Protein AF-A0A815W0A5-F1 (afdb_monomer_lite)

Foldseek 3Di:
DVCVVCVVVVHAAEDEDELQADACPPVVNVVPLVLFFDPDQPDPPDPDDPHTGGDQPDADPVVRDRVSLVVVLVVLCCCCQPVVHQEYEYEQVVSVVDQPSLLVSLVSSCVSVVVDHHFYEYEHPPDDPCCDVVNPTRGPYYDHPVVVVVVD

pLDDT: mean 94.41, std 5.46, range [68.5, 98.69]

Secondary structure (DSSP, 8-state):
-HHHHHHHTT---EEEE--SB--TT-HHHHHHHHHHB-SS-SSTT-S---SPBB-SS--BTTTTB-HHHHHHHHHHHHHHHHS--SEEEETTHHHH--HHHHHHHHHHHHHHTTTS--EEEE--SS--GGGBGGGT-SBSEE--HHHHHTT-

Structure (mmCIF, N/CA/C/O backbone):
data_AF-A0A815W0A5-F1
#
_entry.id   AF-A0A815W0A5-F1
#
loop_
_atom_site.group_PDB
_atom_site.id
_atom_site.type_symbol
_atom_site.label_atom_id
_atom_site.label_alt_id
_atom_site.label_comp_id
_atom_site.label_asym_id
_atom_site.label_entity_id
_atom_site.label_seq_id
_atom_site.pdbx_PDB_ins_code
_atom_site.Cartn_x
_atom_site.Cartn_y
_atom_site.Cartn_z
_atom_site.occupancy
_atom_site.B_iso_or_equiv
_atom_site.auth_seq_id
_atom_site.auth_comp_id
_atom_site.auth_asym_id
_atom_site.auth_atom_id
_atom_site.pdbx_PDB_model_num
ATOM 1 N N . LEU A 1 1 ? -24.120 -3.065 6.172 1.00 78.50 1 LEU A N 1
ATOM 2 C CA . LEU A 1 1 ? -23.461 -4.075 5.291 1.00 78.50 1 LEU A CA 1
ATOM 3 C C . LEU A 1 1 ? -22.224 -4.619 6.026 1.00 78.50 1 LEU A C 1
ATOM 5 O O . LEU A 1 1 ? -21.995 -4.167 7.135 1.00 78.50 1 LEU A O 1
ATOM 9 N N . LEU A 1 2 ? -21.489 -5.620 5.505 1.00 97.69 2 LEU A N 1
ATOM 10 C CA . LEU A 1 2 ? -20.500 -6.450 6.247 1.00 97.69 2 LEU A CA 1
ATOM 11 C C . LEU A 1 2 ? -19.650 -5.709 7.300 1.00 97.69 2 LEU A C 1
ATOM 13 O O . LEU A 1 2 ? -19.578 -6.170 8.436 1.00 97.69 2 LEU A O 1
ATOM 17 N N . VAL A 1 3 ? -19.025 -4.583 6.937 1.00 97.50 3 VAL A N 1
ATOM 18 C CA . VAL A 1 3 ? -18.166 -3.811 7.853 1.00 97.50 3 VAL A CA 1
ATOM 19 C C . VAL A 1 3 ? -18.953 -3.318 9.069 1.00 97.50 3 VAL A C 1
ATOM 21 O O . VAL A 1 3 ? -18.526 -3.554 10.196 1.00 97.50 3 VAL A O 1
ATOM 24 N N . ASP A 1 4 ? -20.141 -2.743 8.867 1.00 97.44 4 ASP A N 1
ATOM 25 C CA . ASP A 1 4 ? -21.011 -2.284 9.961 1.00 97.44 4 ASP A CA 1
ATOM 26 C C . ASP A 1 4 ? -21.391 -3.439 10.900 1.00 97.44 4 ASP A C 1
ATOM 28 O O . ASP A 1 4 ? -21.418 -3.293 12.123 1.00 97.44 4 ASP A O 1
ATOM 32 N N . GLU A 1 5 ? -21.662 -4.620 10.335 1.00 98.38 5 GLU A N 1
ATOM 33 C CA . GLU A 1 5 ? -21.990 -5.816 11.112 1.00 98.38 5 GLU A CA 1
ATOM 34 C C . GLU A 1 5 ? -20.780 -6.300 11.926 1.00 98.38 5 GLU A C 1
ATOM 36 O O . GLU A 1 5 ? -20.933 -6.641 13.105 1.00 98.38 5 GLU A O 1
ATOM 41 N N . CYS A 1 6 ? -19.574 -6.278 11.356 1.00 98.44 6 CYS A N 1
ATOM 42 C CA . CYS A 1 6 ? -18.336 -6.545 12.089 1.00 98.44 6 CYS A CA 1
ATOM 43 C C . CYS A 1 6 ? -18.139 -5.532 13.225 1.00 98.44 6 CYS A C 1
ATOM 45 O O . CYS A 1 6 ? -17.941 -5.925 14.379 1.00 98.44 6 CYS A O 1
ATOM 47 N N . HIS A 1 7 ? -18.286 -4.237 12.940 1.00 97.19 7 HIS A N 1
ATOM 48 C CA . HIS A 1 7 ? -18.124 -3.160 13.917 1.00 97.19 7 HIS A CA 1
ATOM 49 C C . HIS A 1 7 ? -19.140 -3.246 15.058 1.00 97.19 7 HIS A C 1
ATOM 51 O O . HIS A 1 7 ? -18.754 -3.119 16.221 1.00 97.19 7 HIS A O 1
ATOM 57 N N . SER A 1 8 ? -20.406 -3.574 14.771 1.00 97.94 8 SER A N 1
ATOM 58 C CA . SER A 1 8 ? -21.437 -3.804 15.801 1.00 97.94 8 SER A CA 1
ATOM 59 C C . SER A 1 8 ? -21.076 -4.944 16.766 1.00 97.94 8 SER A C 1
ATOM 61 O O . SER A 1 8 ? -21.480 -4.942 17.930 1.00 97.94 8 SER A O 1
ATOM 63 N N . ARG A 1 9 ? -20.256 -5.896 16.300 1.00 98.31 9 ARG A N 1
ATOM 64 C CA . ARG A 1 9 ? -19.726 -7.034 17.066 1.00 98.31 9 ARG A CA 1
ATOM 65 C C . ARG A 1 9 ? -18.308 -6.799 17.588 1.00 98.31 9 ARG A C 1
ATOM 67 O O . ARG A 1 9 ? -17.713 -7.720 18.139 1.00 98.31 9 ARG A O 1
ATOM 74 N N . LYS A 1 10 ? -17.783 -5.573 17.474 1.00 97.31 10 LYS A N 1
ATOM 75 C CA . LYS A 1 10 ? -16.431 -5.177 17.907 1.00 97.31 10 LYS A CA 1
ATOM 76 C C . LYS A 1 10 ? -15.306 -5.919 17.168 1.00 97.31 10 LYS A C 1
ATOM 78 O O . LYS A 1 10 ? -14.235 -6.134 17.730 1.00 97.31 10 LYS A O 1
ATOM 83 N N . ILE A 1 11 ? -15.544 -6.298 15.915 1.00 98.00 11 ILE A N 1
ATOM 84 C CA . ILE A 1 11 ? -14.566 -6.933 15.026 1.00 98.00 11 ILE A CA 1
ATOM 85 C C . ILE A 1 11 ? -14.042 -5.873 14.059 1.00 98.00 11 ILE A C 1
ATOM 87 O O . ILE A 1 11 ? -14.828 -5.221 13.377 1.00 98.00 11 ILE A O 1
ATOM 91 N N . ARG A 1 12 ? -12.718 -5.709 14.011 1.00 97.25 12 ARG A N 1
ATOM 92 C CA . ARG A 1 12 ? -12.035 -4.814 13.068 1.00 97.25 12 ARG A CA 1
ATOM 93 C C . ARG A 1 12 ? -11.868 -5.502 11.716 1.00 97.25 12 ARG A C 1
ATOM 95 O O . ARG A 1 12 ? -11.649 -6.712 11.667 1.00 97.25 12 ARG A O 1
ATOM 102 N N . VAL A 1 13 ? -11.947 -4.735 10.637 1.00 98.00 13 VAL A N 1
ATOM 103 C CA . VAL A 1 13 ? -11.853 -5.224 9.261 1.00 98.00 13 VAL A CA 1
ATOM 104 C C . VAL A 1 13 ? -10.652 -4.591 8.576 1.00 98.00 13 VAL A C 1
ATOM 106 O O . VAL A 1 13 ? -10.496 -3.372 8.549 1.00 98.00 13 VAL A O 1
ATOM 109 N N . PHE A 1 14 ? -9.812 -5.449 8.011 1.00 98.19 14 PHE A N 1
ATOM 110 C CA . PHE A 1 14 ? -8.622 -5.075 7.260 1.00 98.19 14 PHE A CA 1
ATOM 111 C C . PHE A 1 14 ? -8.824 -5.471 5.806 1.00 98.19 14 PHE A C 1
ATOM 113 O O . PHE A 1 14 ? -9.509 -6.458 5.528 1.00 98.19 14 PHE A O 1
ATOM 120 N N . ILE A 1 15 ? -8.205 -4.723 4.899 1.00 98.31 15 ILE A N 1
ATOM 121 C CA . ILE A 1 15 ? -8.156 -5.075 3.483 1.00 98.31 15 ILE A CA 1
ATOM 122 C C . ILE A 1 15 ? -6.745 -5.458 3.067 1.00 98.31 15 ILE A C 1
ATOM 124 O O . ILE A 1 15 ? -5.767 -4.858 3.513 1.00 98.31 15 ILE A O 1
ATOM 128 N N . ASP A 1 16 ? -6.676 -6.462 2.206 1.00 98.56 16 ASP A N 1
ATOM 129 C CA . ASP A 1 16 ? -5.471 -6.843 1.495 1.00 98.56 16 ASP A CA 1
ATOM 130 C C . ASP A 1 16 ? -5.348 -6.011 0.212 1.00 98.56 16 ASP A C 1
ATOM 132 O O . ASP A 1 16 ? -6.241 -6.030 -0.639 1.00 98.56 16 ASP A O 1
ATOM 136 N N . CYS A 1 17 ? -4.274 -5.235 0.100 1.00 98.31 17 CYS A N 1
ATOM 137 C CA . CYS A 1 17 ? -4.023 -4.349 -1.024 1.00 98.31 17 CYS A CA 1
ATOM 138 C C . CYS A 1 17 ? -2.813 -4.822 -1.828 1.00 98.31 17 CYS A C 1
ATOM 140 O O . CYS A 1 17 ? -1.664 -4.691 -1.395 1.00 98.31 17 CYS A O 1
ATOM 142 N N . VAL A 1 18 ? -3.095 -5.290 -3.043 1.00 97.88 18 VAL A N 1
ATOM 143 C CA . VAL A 1 18 ? -2.097 -5.655 -4.049 1.00 97.88 18 VAL A CA 1
ATOM 144 C C . VAL A 1 18 ? -1.728 -4.420 -4.856 1.00 97.88 18 VAL A C 1
ATOM 146 O O . VAL A 1 18 ? -2.459 -4.001 -5.751 1.00 97.88 18 VAL A O 1
ATOM 149 N N . PHE A 1 19 ? -0.604 -3.806 -4.495 1.00 97.62 19 PHE A N 1
ATOM 150 C CA . PHE A 1 19 ? -0.061 -2.649 -5.209 1.00 97.62 19 PHE A CA 1
ATOM 151 C C . PHE A 1 19 ? 1.233 -2.966 -5.960 1.00 97.62 19 PHE A C 1
ATOM 153 O O . PHE A 1 19 ? 1.625 -2.198 -6.826 1.00 97.62 19 PHE A O 1
ATOM 160 N N . ASN A 1 20 ? 1.870 -4.108 -5.710 1.00 95.19 20 ASN A N 1
ATOM 161 C CA . ASN A 1 20 ? 3.117 -4.463 -6.382 1.00 95.19 20 ASN A CA 1
ATOM 162 C C . ASN A 1 20 ? 2.932 -4.860 -7.863 1.00 95.19 20 ASN A C 1
ATOM 164 O O . ASN A 1 20 ? 3.795 -4.556 -8.681 1.00 95.19 20 ASN A O 1
ATOM 168 N N . HIS A 1 21 ? 1.799 -5.466 -8.230 1.00 95.38 21 HIS A N 1
ATOM 169 C CA . HIS A 1 21 ? 1.498 -5.857 -9.609 1.00 95.38 21 HIS A CA 1
ATOM 170 C C . HIS A 1 21 ? -0.002 -5.783 -9.914 1.00 95.38 21 HIS A C 1
ATOM 172 O O . HIS A 1 21 ? -0.835 -5.590 -9.025 1.00 95.38 21 HIS A O 1
ATOM 178 N N . THR A 1 22 ? -0.347 -5.979 -11.183 1.00 96.06 22 THR A N 1
ATOM 179 C CA . THR A 1 22 ? -1.704 -6.320 -11.623 1.00 96.06 22 THR A CA 1
ATOM 180 C C . THR A 1 22 ? -1.668 -7.516 -12.568 1.00 96.06 22 THR A C 1
ATOM 182 O O . THR A 1 22 ? -0.601 -7.915 -13.023 1.00 96.06 22 THR A O 1
ATOM 185 N N . ASP A 1 23 ? -2.835 -8.043 -12.932 1.00 94.69 23 ASP A N 1
ATOM 186 C CA . ASP A 1 23 ? -2.946 -8.982 -14.052 1.00 94.69 23 ASP A CA 1
ATOM 187 C C . ASP A 1 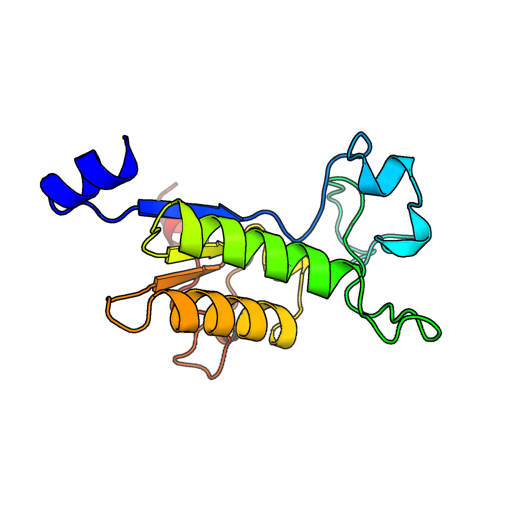23 ? -2.628 -8.288 -15.398 1.00 94.69 23 ASP A C 1
ATOM 189 O O . ASP A 1 23 ? -2.806 -7.071 -15.528 1.00 94.69 23 ASP A O 1
ATOM 193 N N . GLU A 1 24 ? -2.176 -9.041 -16.408 1.00 93.62 24 GLU A N 1
ATOM 194 C CA . GLU A 1 24 ? -1.965 -8.525 -17.773 1.00 93.62 24 GLU A CA 1
ATOM 195 C C . GLU A 1 24 ? -3.283 -8.042 -18.409 1.00 93.62 24 GLU A C 1
ATOM 197 O O . GLU A 1 24 ? -3.277 -7.110 -19.212 1.00 93.62 24 GLU A O 1
ATOM 202 N N . GLU A 1 25 ? -4.429 -8.605 -18.017 1.00 96.00 25 GLU A N 1
ATOM 203 C CA . GLU A 1 25 ? -5.764 -8.175 -18.449 1.00 96.00 25 GLU A CA 1
ATOM 204 C C . GLU A 1 25 ? -6.244 -6.888 -17.752 1.00 96.00 25 GLU A C 1
ATOM 206 O O . GLU A 1 25 ? -7.324 -6.377 -18.065 1.00 96.00 25 GLU A O 1
ATOM 211 N N . CYS A 1 26 ? -5.459 -6.320 -16.825 1.00 96.31 26 CYS A N 1
ATOM 212 C CA . CYS A 1 26 ? -5.805 -5.061 -16.174 1.00 96.31 26 CYS A CA 1
ATOM 213 C C . CYS A 1 26 ? -6.045 -3.956 -17.221 1.00 96.31 26 CYS A C 1
ATOM 215 O O . CYS A 1 26 ? -5.174 -3.710 -18.063 1.00 96.31 26 CYS A O 1
ATOM 217 N N . PRO A 1 27 ? -7.168 -3.212 -17.153 1.00 97.19 27 PRO A N 1
ATOM 218 C CA . PRO A 1 27 ? -7.450 -2.143 -18.107 1.00 97.19 27 PRO 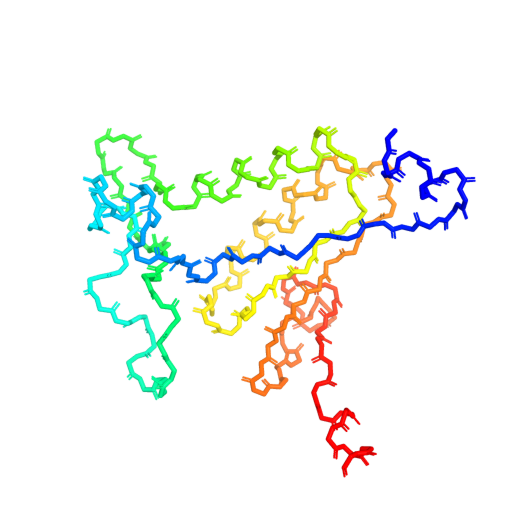A CA 1
ATOM 219 C C . PRO A 1 27 ? -6.330 -1.103 -18.231 1.00 97.19 27 PRO A C 1
ATOM 221 O O . PRO A 1 27 ? -6.101 -0.595 -19.323 1.00 97.19 27 PRO A O 1
ATOM 224 N N . LEU A 1 28 ? -5.593 -0.812 -17.151 1.00 96.62 28 LEU A N 1
ATOM 225 C CA . LEU A 1 28 ? -4.449 0.104 -17.201 1.00 96.62 28 LEU A CA 1
ATOM 226 C C . LEU A 1 28 ? -3.355 -0.408 -18.153 1.00 96.62 28 LEU A C 1
ATOM 228 O O . LEU A 1 28 ? -2.831 0.363 -18.958 1.00 96.62 28 LEU A O 1
ATOM 232 N N . ALA A 1 29 ? -3.053 -1.710 -18.102 1.00 95.06 29 ALA A N 1
ATOM 233 C CA . ALA A 1 29 ? -2.056 -2.347 -18.961 1.00 95.06 29 ALA A CA 1
ATOM 234 C C . ALA A 1 29 ? -2.518 -2.394 -20.425 1.00 95.06 29 ALA A C 1
ATOM 236 O O . ALA A 1 29 ? -1.718 -2.168 -21.332 1.00 95.06 29 ALA A O 1
ATOM 237 N N . GLN A 1 30 ? -3.817 -2.618 -20.648 1.00 96.62 30 GLN A N 1
ATOM 238 C CA . GLN A 1 30 ? -4.425 -2.664 -21.981 1.00 96.62 30 GLN A CA 1
ATOM 239 C C . GLN A 1 30 ? -4.530 -1.282 -22.648 1.00 96.62 30 GLN A C 1
ATOM 241 O O . GLN A 1 30 ? -4.483 -1.189 -23.873 1.00 96.62 30 GLN A O 1
ATOM 246 N N . ILE A 1 31 ? -4.676 -0.210 -21.861 1.00 96.19 31 ILE A N 1
ATOM 247 C CA . ILE A 1 31 ? -4.772 1.167 -22.367 1.00 96.19 31 ILE A CA 1
ATOM 248 C C . ILE A 1 31 ? -3.387 1.718 -22.720 1.00 96.19 31 ILE A C 1
ATOM 250 O O . ILE A 1 31 ? -3.179 2.155 -23.850 1.00 96.19 31 ILE A O 1
ATOM 254 N N . ASP A 1 32 ? -2.451 1.721 -21.765 1.00 95.50 32 ASP A N 1
ATOM 255 C CA . ASP A 1 32 ? -1.081 2.197 -21.990 1.00 95.50 32 ASP A CA 1
ATOM 256 C C . ASP A 1 32 ? -0.107 1.610 -20.962 1.00 95.50 32 ASP A C 1
ATOM 258 O O . ASP A 1 32 ? 0.218 2.217 -19.939 1.00 95.50 32 ASP A O 1
ATOM 262 N N . ARG A 1 33 ? 0.409 0.414 -21.251 1.00 95.31 33 ARG A N 1
ATOM 263 C CA . ARG A 1 33 ? 1.335 -0.297 -20.360 1.00 95.31 33 ARG A CA 1
ATOM 264 C C . ARG A 1 33 ? 2.538 0.547 -19.926 1.00 95.31 33 ARG A C 1
ATOM 266 O O . ARG A 1 33 ? 2.940 0.471 -18.773 1.00 95.31 33 ARG A O 1
ATOM 273 N N . ASN A 1 34 ? 3.111 1.356 -20.817 1.00 94.50 34 ASN A N 1
ATOM 274 C CA . ASN A 1 34 ? 4.332 2.112 -20.516 1.00 94.50 34 ASN A CA 1
ATOM 275 C C . ASN A 1 34 ? 4.077 3.347 -19.645 1.00 94.50 34 ASN A C 1
ATOM 277 O O . ASN A 1 34 ? 5.023 3.874 -19.063 1.00 94.50 34 ASN A O 1
ATOM 281 N N . TYR A 1 35 ? 2.832 3.818 -19.586 1.00 96.50 35 TYR A N 1
ATOM 282 C CA . TYR A 1 35 ? 2.436 4.938 -18.740 1.00 96.50 35 TYR A CA 1
ATOM 283 C C . TYR A 1 35 ? 2.254 4.530 -17.273 1.00 96.50 35 TYR A C 1
ATOM 285 O O . TYR A 1 35 ? 2.500 5.328 -16.370 1.00 96.50 35 TYR A O 1
ATOM 293 N N . TRP A 1 36 ? 1.838 3.283 -17.032 1.00 96.81 36 TRP A N 1
ATOM 294 C CA . TRP A 1 36 ? 1.485 2.787 -15.697 1.00 96.81 36 TRP A CA 1
ATOM 295 C C . TRP A 1 36 ? 2.513 1.822 -15.096 1.00 96.81 36 TRP A C 1
ATOM 297 O O . TRP A 1 36 ? 2.629 1.760 -13.874 1.00 96.81 36 TRP A O 1
ATOM 307 N N . TYR A 1 37 ? 3.253 1.079 -15.924 1.00 96.56 37 TYR A N 1
ATOM 308 C CA . TYR A 1 37 ? 4.079 -0.053 -15.493 1.00 96.56 37 TYR A CA 1
ATOM 309 C C . TYR A 1 37 ? 5.535 0.070 -15.936 1.00 96.56 37 TYR A C 1
ATOM 311 O O . TYR A 1 37 ? 5.876 0.789 -16.883 1.00 96.56 37 TYR A O 1
ATOM 319 N N . TYR A 1 38 ? 6.418 -0.657 -15.252 1.00 94.56 38 TYR A N 1
ATOM 320 C CA . TYR A 1 38 ? 7.805 -0.785 -15.677 1.00 94.56 38 TYR A CA 1
ATOM 321 C C . TYR A 1 38 ? 7.878 -1.535 -17.020 1.00 94.56 38 TYR A C 1
ATOM 323 O O . TYR A 1 38 ? 7.099 -2.444 -17.312 1.00 94.56 38 TYR A O 1
ATOM 331 N N . LYS A 1 39 ? 8.837 -1.156 -17.877 1.00 90.19 39 LYS A N 1
ATOM 332 C CA . LYS A 1 39 ? 9.030 -1.810 -19.189 1.00 90.19 39 LYS A CA 1
ATOM 333 C C . LYS A 1 39 ? 9.503 -3.262 -19.064 1.00 90.19 39 LYS A C 1
ATOM 335 O O . LYS A 1 39 ? 9.229 -4.070 -19.948 1.00 90.19 39 LYS A O 1
ATOM 340 N N . GLY A 1 40 ? 10.213 -3.573 -17.984 1.00 85.62 40 GLY A N 1
ATOM 341 C CA . GLY A 1 40 ? 10.616 -4.916 -17.574 1.00 85.62 40 GLY A CA 1
ATOM 342 C C . GLY A 1 40 ? 10.358 -5.099 -16.081 1.00 85.62 40 GLY A C 1
ATOM 343 O O . GLY A 1 40 ? 9.728 -4.241 -15.472 1.00 85.62 40 GLY A O 1
ATOM 344 N N . LYS A 1 41 ? 10.861 -6.189 -15.498 1.00 82.00 41 LYS A N 1
ATOM 345 C CA . LYS A 1 41 ? 10.758 -6.405 -14.050 1.00 82.00 41 LYS A CA 1
ATOM 346 C C . LYS A 1 41 ? 11.518 -5.321 -13.281 1.00 82.00 41 LYS A C 1
ATOM 348 O O . LYS A 1 41 ? 12.671 -5.038 -13.611 1.00 82.00 41 LYS A O 1
ATOM 353 N N . HIS A 1 42 ? 10.885 -4.778 -12.251 1.00 82.06 42 HIS A N 1
ATOM 354 C CA . HIS A 1 42 ? 11.485 -3.942 -11.217 1.00 82.06 42 HIS A CA 1
ATOM 355 C C . HIS A 1 42 ? 12.569 -4.718 -10.462 1.00 82.06 42 HIS A C 1
ATOM 357 O O . HIS A 1 42 ? 13.652 -4.186 -10.224 1.00 82.06 42 HIS A O 1
ATOM 363 N N . HIS A 1 43 ? 12.328 -6.010 -10.203 1.00 82.94 43 HIS A N 1
ATOM 364 C CA . HIS A 1 43 ? 13.300 -6.945 -9.632 1.00 82.94 43 HIS A CA 1
ATOM 365 C C . HIS A 1 43 ? 13.659 -8.051 -10.647 1.00 82.94 43 HIS A C 1
ATOM 367 O O . HIS A 1 43 ? 13.032 -9.111 -10.664 1.00 82.94 43 HIS A O 1
ATOM 373 N N . PRO A 1 44 ? 14.672 -7.845 -11.518 1.00 80.94 44 PRO A N 1
ATOM 374 C CA . PRO A 1 44 ? 15.028 -8.798 -12.577 1.00 80.94 44 PRO A CA 1
ATOM 375 C C . PRO A 1 44 ? 15.434 -10.183 -12.066 1.00 80.94 44 PRO A C 1
ATOM 377 O O . PRO A 1 44 ? 15.206 -11.176 -12.755 1.00 80.94 44 PRO A O 1
ATOM 380 N N . ASP A 1 45 ? 16.018 -10.235 -10.867 1.00 81.56 45 ASP A N 1
ATOM 381 C CA . ASP A 1 45 ? 16.504 -11.462 -10.231 1.00 81.56 45 ASP A CA 1
ATOM 382 C C . ASP A 1 45 ? 15.393 -12.254 -9.523 1.00 81.56 45 ASP A C 1
ATOM 384 O O . ASP A 1 45 ? 15.640 -13.364 -9.048 1.00 81.56 45 ASP A O 1
ATOM 388 N N . ASP A 1 46 ? 14.170 -11.716 -9.444 1.00 80.44 46 ASP A N 1
ATOM 389 C CA . ASP A 1 46 ? 13.045 -12.455 -8.887 1.00 80.44 46 ASP A CA 1
ATOM 390 C C . ASP A 1 46 ? 12.621 -13.584 -9.849 1.00 80.44 46 ASP A C 1
ATOM 392 O O . ASP A 1 46 ? 12.222 -13.311 -10.995 1.00 80.44 46 ASP A O 1
ATOM 396 N N . PRO A 1 47 ? 12.680 -14.865 -9.424 1.00 79.44 47 PRO A N 1
ATOM 397 C CA . PRO A 1 47 ? 12.214 -15.977 -10.245 1.00 79.44 47 PRO A CA 1
ATOM 398 C C . PRO A 1 47 ? 10.704 -15.933 -10.513 1.00 79.44 47 PRO A C 1
ATOM 400 O O . PRO A 1 47 ? 10.251 -16.530 -11.492 1.00 79.44 47 PRO A O 1
ATOM 403 N N . TYR A 1 48 ? 9.920 -15.238 -9.688 1.00 80.12 48 TYR A N 1
ATOM 404 C CA . TYR A 1 48 ? 8.473 -15.155 -9.842 1.00 80.12 48 TYR A CA 1
ATOM 405 C C . TYR A 1 48 ? 8.072 -14.022 -10.797 1.00 80.12 48 TYR A C 1
ATOM 407 O O . TYR A 1 48 ? 8.755 -13.008 -10.929 1.00 80.12 48 TYR A O 1
ATOM 415 N N . ASN A 1 49 ? 6.986 -14.222 -11.544 1.00 81.25 49 ASN A N 1
ATOM 416 C CA . ASN A 1 49 ? 6.380 -13.202 -12.397 1.00 81.25 49 ASN A CA 1
ATOM 417 C C . ASN A 1 49 ? 4.871 -13.234 -12.166 1.00 81.25 49 ASN A C 1
ATOM 419 O O . ASN A 1 49 ? 4.215 -14.196 -12.564 1.00 81.25 49 ASN A O 1
ATOM 423 N N . TRP A 1 50 ? 4.359 -12.197 -11.512 1.00 89.00 50 TRP A N 1
ATOM 424 C CA . TRP A 1 50 ? 2.950 -12.083 -11.137 1.00 89.00 50 TRP A CA 1
ATOM 425 C C . TRP A 1 50 ? 2.145 -11.197 -12.097 1.00 89.00 50 TRP A C 1
ATOM 427 O O . TRP A 1 50 ? 0.935 -11.082 -11.948 1.00 89.00 50 TRP A O 1
ATOM 437 N N . GLY A 1 51 ? 2.800 -10.613 -13.106 1.00 92.38 51 GLY A N 1
ATOM 438 C CA . GLY A 1 51 ? 2.197 -9.700 -14.074 1.00 92.38 51 GLY A CA 1
ATOM 439 C C . GLY A 1 51 ? 2.904 -8.341 -14.108 1.00 92.38 51 GLY A C 1
ATOM 440 O O . GLY A 1 51 ? 4.005 -8.203 -13.570 1.00 92.38 51 GLY A O 1
ATOM 441 N N . PRO A 1 52 ? 2.317 -7.331 -14.774 1.00 94.56 52 PRO A N 1
ATOM 442 C CA . PRO A 1 52 ? 2.890 -5.995 -14.861 1.00 94.56 52 PRO A CA 1
ATOM 443 C C . PRO A 1 52 ? 3.054 -5.329 -13.490 1.00 94.56 52 PRO A C 1
ATOM 445 O O . PRO A 1 52 ? 2.105 -5.243 -12.711 1.00 94.56 52 PRO A O 1
ATOM 448 N N . GLU A 1 53 ? 4.244 -4.789 -13.233 1.00 95.44 53 GLU A N 1
ATOM 449 C CA . GLU A 1 53 ? 4.603 -4.112 -11.980 1.00 95.44 53 GLU A CA 1
ATOM 450 C C . GLU A 1 53 ? 4.449 -2.592 -12.121 1.00 95.44 53 GLU A C 1
ATOM 452 O O . GLU A 1 53 ? 4.944 -1.997 -13.087 1.00 95.44 53 GLU A O 1
ATOM 457 N N . LEU A 1 54 ? 3.708 -1.966 -11.200 1.00 95.94 54 LEU A N 1
ATOM 458 C CA . LEU A 1 54 ? 3.390 -0.535 -11.265 1.00 95.94 54 LEU A CA 1
ATOM 459 C C . LEU A 1 54 ? 4.661 0.313 -11.152 1.00 95.94 54 LEU A C 1
ATOM 461 O O . LEU A 1 54 ? 5.466 0.113 -10.250 1.00 95.94 54 LEU A O 1
ATOM 465 N N . ASN A 1 55 ? 4.810 1.302 -12.034 1.00 96.12 55 ASN A N 1
ATOM 466 C CA . ASN A 1 55 ? 5.983 2.171 -12.061 1.00 96.12 55 ASN A CA 1
ATOM 467 C C . ASN A 1 55 ? 5.785 3.406 -11.184 1.00 96.12 55 ASN A C 1
ATOM 469 O O . ASN A 1 55 ? 5.114 4.361 -11.584 1.00 96.12 55 ASN A O 1
ATOM 473 N N . TYR A 1 56 ? 6.396 3.397 -10.001 1.00 96.38 56 TYR A N 1
ATOM 474 C CA . TYR A 1 56 ? 6.312 4.516 -9.061 1.00 96.38 56 TYR A CA 1
ATOM 475 C C . TYR A 1 56 ? 7.319 5.634 -9.325 1.00 96.38 56 TYR A C 1
ATOM 477 O O . TYR A 1 56 ? 7.152 6.719 -8.777 1.00 96.38 56 TYR A O 1
ATOM 485 N N . ASP A 1 57 ? 8.304 5.403 -10.193 1.00 94.69 57 ASP A N 1
ATOM 486 C CA . ASP A 1 57 ? 9.337 6.386 -10.541 1.00 94.69 57 ASP A CA 1
ATOM 487 C C . ASP A 1 57 ? 8.945 7.246 -11.750 1.00 94.69 57 ASP A C 1
ATOM 489 O O . ASP A 1 57 ? 9.577 8.264 -12.046 1.00 94.69 57 ASP A O 1
ATOM 493 N N . PHE A 1 58 ? 7.920 6.831 -12.501 1.00 96.19 58 PHE A N 1
ATOM 494 C CA . PHE A 1 58 ? 7.474 7.570 -13.670 1.00 96.19 58 PHE A CA 1
ATOM 495 C C . PHE A 1 58 ? 6.686 8.819 -13.274 1.00 96.19 58 PHE A C 1
ATOM 497 O O . PHE A 1 58 ? 5.682 8.761 -12.564 1.00 96.19 58 PHE A O 1
ATOM 504 N N . GLN A 1 59 ? 7.106 9.951 -13.835 1.00 97.50 59 GLN A N 1
ATOM 505 C CA . GLN A 1 59 ? 6.416 11.224 -13.720 1.00 97.50 59 GLN A CA 1
ATOM 506 C C . GLN A 1 59 ? 6.019 11.735 -15.105 1.00 97.50 59 GLN A C 1
ATOM 508 O O . GLN A 1 59 ? 6.869 12.008 -15.959 1.00 97.50 59 GLN A O 1
ATOM 513 N N . ASP A 1 60 ? 4.723 11.955 -15.299 1.00 97.44 60 ASP A N 1
ATOM 514 C CA . ASP A 1 60 ? 4.207 12.698 -16.437 1.00 97.44 60 ASP A CA 1
ATOM 515 C C . ASP A 1 60 ? 4.524 14.186 -16.245 1.00 97.44 60 ASP A C 1
ATOM 517 O O . ASP A 1 60 ? 3.940 14.871 -15.402 1.00 97.44 60 ASP A O 1
ATOM 521 N N . GLN A 1 61 ? 5.472 14.696 -17.030 1.00 97.12 61 GLN A N 1
ATOM 522 C CA . GLN A 1 61 ? 5.933 16.084 -16.944 1.00 97.12 61 GLN A CA 1
ATOM 523 C C . GLN A 1 61 ? 4.888 17.100 -17.427 1.00 97.12 61 GLN A C 1
ATOM 525 O O . GLN A 1 61 ? 4.900 18.249 -16.982 1.00 97.12 61 GLN A O 1
ATOM 530 N N . GLN A 1 62 ? 3.984 16.706 -18.331 1.00 97.06 62 GLN A N 1
ATOM 531 C CA . GLN A 1 62 ? 2.951 17.603 -18.851 1.00 97.06 62 GLN A CA 1
ATOM 532 C C . GLN A 1 62 ? 1.833 17.781 -17.825 1.00 97.06 62 GLN A C 1
ATOM 534 O O . GLN A 1 62 ? 1.424 18.907 -17.541 1.00 97.06 62 GLN A O 1
ATOM 539 N N . LEU A 1 63 ? 1.381 16.673 -17.236 1.00 97.06 63 LEU A N 1
ATOM 540 C CA . LEU A 1 63 ? 0.331 16.661 -16.218 1.00 97.06 63 LEU A CA 1
ATOM 541 C C . LEU A 1 63 ? 0.860 16.915 -14.799 1.00 97.06 63 LEU A C 1
ATOM 543 O O . LEU A 1 63 ? 0.068 17.173 -13.893 1.00 97.06 63 LEU A O 1
ATOM 547 N N . LYS A 1 64 ? 2.186 16.880 -14.605 1.00 97.06 64 LYS A N 1
ATOM 548 C CA . LYS A 1 64 ? 2.878 17.020 -13.312 1.00 97.06 64 LYS A CA 1
ATOM 549 C C . LYS A 1 64 ? 2.374 16.015 -12.275 1.00 97.06 64 LYS A C 1
ATOM 551 O O . LYS A 1 64 ? 2.113 16.372 -11.126 1.00 97.06 64 LYS A O 1
ATOM 556 N N . VAL A 1 65 ? 2.227 14.760 -12.690 1.00 97.12 65 VAL A N 1
ATOM 557 C CA . VAL A 1 65 ? 1.677 13.682 -11.861 1.00 97.12 65 VAL A CA 1
ATOM 558 C C . VAL A 1 65 ? 2.513 12.415 -11.980 1.00 97.12 65 VAL A C 1
ATOM 560 O O . VAL A 1 65 ? 3.042 12.108 -13.042 1.00 97.12 65 VAL A O 1
ATOM 563 N N . GLU A 1 66 ? 2.602 11.672 -10.885 1.00 97.81 66 GLU A N 1
ATOM 564 C CA . GLU A 1 66 ? 3.052 10.279 -10.861 1.00 97.81 66 GLU A CA 1
ATOM 565 C C . GLU A 1 66 ? 1.799 9.400 -11.011 1.00 97.81 66 GLU A C 1
ATOM 567 O O . GLU A 1 66 ? 1.030 9.271 -10.048 1.00 97.81 66 GLU A O 1
ATOM 572 N N . PRO A 1 67 ? 1.494 8.867 -12.207 1.00 97.50 67 PRO A N 1
ATOM 573 C CA . PRO A 1 67 ? 0.185 8.278 -12.478 1.00 97.50 67 PRO A CA 1
ATOM 574 C C . PRO A 1 67 ? -0.100 7.054 -11.603 1.00 97.50 67 PRO A C 1
ATOM 576 O O . PRO A 1 67 ? -1.160 6.998 -10.976 1.00 97.50 67 PRO A O 1
ATOM 579 N N . ALA A 1 68 ? 0.856 6.129 -11.473 1.00 97.44 68 ALA A N 1
ATOM 580 C CA . ALA A 1 68 ? 0.705 4.948 -10.624 1.00 97.44 68 ALA A CA 1
ATOM 581 C C . ALA A 1 68 ? 0.480 5.333 -9.153 1.00 97.44 68 ALA A C 1
ATOM 583 O O . ALA A 1 68 ? -0.451 4.838 -8.518 1.00 97.44 68 ALA A O 1
ATOM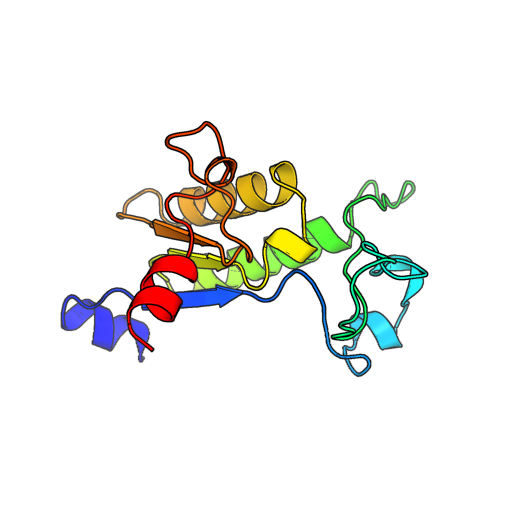 584 N N . VAL A 1 69 ? 1.272 6.278 -8.634 1.00 98.19 69 VAL A N 1
ATOM 585 C CA . VAL A 1 69 ? 1.175 6.752 -7.245 1.00 98.19 69 VAL A CA 1
ATOM 586 C C . VAL A 1 69 ? -0.163 7.444 -6.983 1.00 98.19 69 VAL A C 1
ATOM 588 O O . VAL A 1 69 ? -0.781 7.232 -5.935 1.00 98.19 69 VAL A O 1
ATOM 591 N N . LYS A 1 70 ? -0.643 8.258 -7.931 1.00 98.31 70 LYS A N 1
ATOM 592 C CA . LYS A 1 70 ? -1.968 8.876 -7.847 1.00 98.31 70 LYS A CA 1
ATOM 593 C C . LYS A 1 70 ? -3.066 7.815 -7.815 1.00 98.31 70 LYS A C 1
ATOM 595 O O . LYS A 1 70 ? -3.934 7.892 -6.950 1.00 98.31 70 LYS A O 1
ATOM 600 N N . PHE A 1 71 ? -3.013 6.838 -8.716 1.00 98.06 71 PHE A N 1
ATOM 601 C CA . PHE A 1 71 ? -4.028 5.793 -8.820 1.00 98.06 71 PHE A CA 1
ATOM 602 C C . PHE A 1 71 ? -4.160 4.988 -7.524 1.00 98.06 71 PHE A C 1
ATOM 604 O O . PHE A 1 71 ? -5.247 4.933 -6.955 1.00 98.06 71 PHE A O 1
ATOM 611 N N . ILE A 1 72 ? -3.059 4.450 -6.991 1.00 98.44 72 ILE A N 1
ATOM 612 C CA . ILE A 1 72 ? -3.100 3.682 -5.735 1.00 98.44 72 ILE A CA 1
ATOM 613 C C . ILE A 1 72 ? -3.529 4.551 -4.542 1.00 98.44 72 ILE A C 1
ATOM 615 O O . ILE A 1 72 ? -4.217 4.073 -3.644 1.00 98.44 72 ILE A O 1
ATOM 619 N N . SER A 1 73 ? -3.185 5.847 -4.542 1.00 98.69 73 SER A N 1
ATOM 620 C CA . SER A 1 73 ? -3.628 6.780 -3.499 1.00 98.69 73 SER A CA 1
ATOM 621 C C . SER A 1 73 ? -5.143 6.982 -3.546 1.00 98.69 73 SER A C 1
ATOM 623 O O . SER A 1 73 ? -5.788 7.043 -2.502 1.00 98.69 73 SER A O 1
ATOM 625 N N . ASP A 1 74 ? -5.722 7.069 -4.743 1.00 98.69 74 ASP A N 1
ATOM 626 C CA . ASP A 1 74 ? -7.169 7.193 -4.919 1.00 98.69 74 ASP A CA 1
ATOM 627 C C . ASP A 1 74 ? -7.896 5.876 -4.577 1.00 98.69 74 ASP A C 1
ATOM 629 O O . ASP A 1 74 ? -8.958 5.918 -3.960 1.00 98.69 74 ASP A O 1
ATOM 633 N N . VAL A 1 75 ? -7.294 4.712 -4.859 1.00 98.50 75 VAL A N 1
ATOM 634 C CA . VAL A 1 75 ? -7.799 3.402 -4.397 1.00 98.50 75 VAL A CA 1
ATOM 635 C C . VAL A 1 75 ? -7.825 3.327 -2.868 1.00 98.50 75 VAL A C 1
ATOM 637 O O . VAL A 1 75 ? -8.829 2.911 -2.291 1.00 98.50 75 VAL A O 1
ATOM 640 N N . VAL A 1 76 ? -6.752 3.762 -2.196 1.00 98.62 76 VAL A N 1
ATOM 641 C CA . VAL A 1 76 ? -6.710 3.833 -0.726 1.00 98.62 76 VAL A CA 1
ATOM 642 C C . VAL A 1 76 ? -7.810 4.756 -0.204 1.00 98.62 76 VAL A C 1
ATOM 644 O O . VAL A 1 76 ? -8.567 4.346 0.672 1.00 98.62 76 VAL A O 1
ATOM 647 N N . LYS A 1 77 ? -7.962 5.966 -0.758 1.00 98.50 77 LYS A N 1
ATOM 648 C CA . LYS A 1 77 ? -9.042 6.877 -0.341 1.00 98.50 77 LYS A CA 1
ATOM 649 C C . LYS A 1 77 ? -10.406 6.216 -0.437 1.00 98.50 77 LYS A C 1
ATOM 651 O O . LYS A 1 77 ? -11.108 6.168 0.563 1.00 98.50 77 LYS A O 1
ATOM 656 N N . TYR A 1 78 ? -10.725 5.634 -1.591 1.00 98.44 78 TYR A N 1
ATOM 657 C CA . TYR A 1 78 ? -12.005 4.973 -1.823 1.00 98.44 78 TYR A CA 1
ATOM 658 C C . TYR A 1 78 ? -12.319 3.922 -0.751 1.00 98.44 78 TYR A C 1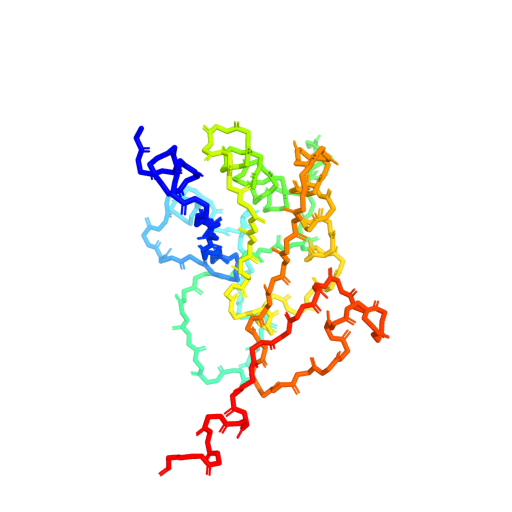
ATOM 660 O O . TYR A 1 78 ? -13.386 3.948 -0.143 1.00 98.44 78 TYR A O 1
ATOM 668 N N . TRP A 1 79 ? -11.376 3.027 -0.451 1.00 98.06 79 TRP A N 1
ATOM 669 C CA . TRP A 1 79 ? -11.604 1.979 0.543 1.00 98.06 79 TRP A CA 1
ATOM 670 C C . TRP A 1 79 ? -11.807 2.516 1.966 1.00 98.06 79 TRP A C 1
ATOM 672 O O . TRP A 1 79 ? -12.641 1.993 2.706 1.00 98.06 79 TRP A O 1
ATOM 682 N N . PHE A 1 80 ? -11.075 3.554 2.370 1.00 97.56 80 PHE A N 1
ATOM 683 C CA . PHE A 1 80 ? -11.146 4.067 3.742 1.00 97.56 80 PHE A CA 1
ATOM 684 C C . PHE A 1 80 ? -12.246 5.113 3.961 1.00 97.56 80 PHE A C 1
ATOM 686 O O . PHE A 1 80 ? -12.805 5.165 5.062 1.00 97.56 80 PHE A O 1
ATOM 693 N N . GLU A 1 81 ? -12.574 5.906 2.940 1.00 96.75 81 GLU A N 1
ATOM 694 C CA . GLU A 1 81 ? -13.671 6.879 2.963 1.00 96.75 81 GLU A CA 1
ATOM 695 C C . GLU A 1 81 ? -15.025 6.169 2.866 1.00 96.75 81 GLU A C 1
ATOM 697 O O . GLU A 1 81 ? -15.887 6.415 3.703 1.00 96.75 81 GLU A O 1
ATOM 702 N N . GLU A 1 82 ? -15.195 5.235 1.924 1.00 96.69 82 GLU A N 1
ATOM 703 C CA . GLU A 1 82 ? -16.510 4.641 1.638 1.00 96.69 82 GLU A CA 1
ATOM 704 C C . GLU A 1 82 ? -16.830 3.415 2.506 1.00 96.69 82 GLU A C 1
ATOM 706 O O . GLU A 1 82 ? -17.977 3.207 2.902 1.00 96.69 82 GLU A O 1
ATOM 711 N N . PHE A 1 83 ? -15.830 2.577 2.811 1.00 96.56 83 PHE A N 1
ATOM 712 C CA . PHE A 1 83 ? -16.051 1.305 3.518 1.00 96.56 83 PHE A CA 1
ATOM 713 C C . PHE A 1 83 ? -15.622 1.333 4.980 1.00 96.56 83 PHE A C 1
ATOM 715 O O . PHE A 1 83 ? -15.835 0.349 5.681 1.00 96.56 83 PHE A O 1
ATOM 722 N N . HIS A 1 84 ? -15.043 2.438 5.456 1.00 95.81 84 HIS A N 1
ATOM 723 C CA . HIS A 1 84 ? -14.696 2.635 6.866 1.00 95.81 84 HIS A CA 1
ATOM 724 C C . HIS A 1 84 ? -13.786 1.550 7.466 1.00 95.81 84 HIS A C 1
ATOM 726 O O . HIS A 1 84 ? -13.935 1.182 8.631 1.00 95.81 84 HIS A O 1
ATOM 732 N N . LEU A 1 85 ? -12.845 1.034 6.680 1.00 97.81 85 LEU A N 1
ATOM 733 C CA . LEU A 1 85 ? -11.928 -0.016 7.118 1.00 97.81 85 LEU A CA 1
ATOM 734 C C . LEU A 1 85 ? -11.000 0.446 8.255 1.00 97.81 85 LEU A C 1
ATOM 736 O O . LEU A 1 85 ? -10.728 1.636 8.430 1.00 97.81 85 LEU A O 1
ATOM 740 N N . ASP A 1 86 ? -10.488 -0.520 9.015 1.00 97.88 86 ASP A N 1
ATOM 741 C CA . ASP A 1 86 ? -9.692 -0.293 10.228 1.00 97.88 86 ASP A CA 1
ATOM 742 C C . ASP A 1 86 ? -8.184 -0.470 10.016 1.00 97.88 86 ASP A C 1
ATOM 744 O O . ASP A 1 86 ? -7.376 -0.180 10.903 1.00 97.88 86 ASP A O 1
ATOM 748 N N . GLY A 1 87 ? -7.792 -0.976 8.852 1.00 98.19 87 GLY A N 1
ATOM 749 C CA . GLY A 1 87 ? -6.396 -1.204 8.543 1.00 98.19 87 GLY A CA 1
ATOM 750 C C . GLY A 1 87 ? -6.154 -1.749 7.149 1.00 98.19 87 GLY A C 1
ATOM 751 O O . GLY A 1 87 ? -7.074 -2.160 6.439 1.00 98.19 87 GLY A O 1
ATOM 752 N N . ILE A 1 88 ? -4.881 -1.742 6.774 1.00 98.44 88 ILE A N 1
ATOM 753 C CA . ILE A 1 88 ? -4.385 -2.165 5.466 1.00 98.44 88 ILE A CA 1
ATOM 754 C C . ILE A 1 88 ? -3.303 -3.226 5.643 1.00 98.44 88 ILE A C 1
ATOM 756 O O . ILE A 1 88 ? -2.441 -3.100 6.515 1.00 98.44 88 ILE A O 1
ATOM 760 N N . ARG A 1 89 ? -3.338 -4.263 4.810 1.00 98.38 89 ARG A N 1
ATOM 761 C CA . ARG A 1 89 ? -2.235 -5.199 4.602 1.00 98.38 89 ARG A CA 1
ATOM 762 C C . ARG A 1 89 ? -1.681 -4.963 3.203 1.00 98.38 89 ARG A C 1
ATOM 764 O O . ARG A 1 89 ? -2.419 -5.064 2.232 1.00 98.38 89 ARG A O 1
ATOM 771 N N . PHE A 1 90 ? -0.401 -4.624 3.110 1.00 98.38 90 PHE A N 1
ATOM 772 C CA . PHE A 1 90 ? 0.304 -4.476 1.842 1.00 98.38 90 PHE A CA 1
ATOM 773 C C . PHE A 1 90 ? 0.824 -5.840 1.389 1.00 98.38 90 PHE A C 1
ATOM 775 O O . PHE A 1 90 ? 1.689 -6.427 2.049 1.00 98.38 90 PHE A O 1
ATOM 782 N N . ASP A 1 91 ? 0.272 -6.331 0.282 1.00 97.44 91 ASP A N 1
ATOM 783 C CA . ASP A 1 91 ? 0.703 -7.565 -0.370 1.00 97.44 91 ASP A CA 1
ATOM 784 C C . ASP A 1 91 ? 2.097 -7.424 -0.964 1.00 97.44 91 ASP A C 1
ATOM 786 O O . ASP A 1 91 ? 2.404 -6.393 -1.578 1.00 97.44 91 ASP A O 1
ATOM 790 N N . ALA A 1 92 ? 2.911 -8.468 -0.779 1.00 94.75 92 ALA A N 1
ATOM 791 C CA . ALA A 1 92 ? 4.264 -8.581 -1.301 1.00 94.75 92 ALA A CA 1
ATOM 792 C C . ALA A 1 92 ? 5.010 -7.233 -1.291 1.00 94.75 92 ALA A C 1
ATOM 794 O O . ALA A 1 92 ? 5.561 -6.790 -2.297 1.00 94.75 92 ALA A O 1
ATOM 795 N N . ALA A 1 93 ? 5.025 -6.556 -0.138 1.00 95.12 93 ALA A N 1
ATOM 796 C CA . ALA A 1 93 ? 5.620 -5.234 0.050 1.00 95.12 93 ALA A CA 1
ATOM 797 C C . ALA A 1 93 ? 7.112 -5.203 -0.319 1.00 95.12 93 ALA A C 1
ATOM 799 O O . ALA A 1 93 ? 7.637 -4.155 -0.690 1.00 95.12 93 ALA A O 1
ATOM 800 N N . LYS A 1 94 ? 7.779 -6.364 -0.281 1.00 92.62 94 LYS A N 1
ATOM 801 C CA . LYS A 1 94 ? 9.128 -6.546 -0.827 1.00 92.62 94 LYS A CA 1
ATOM 802 C C . LYS A 1 94 ? 9.225 -6.255 -2.321 1.00 92.62 94 LYS A C 1
ATOM 804 O O . LYS A 1 94 ? 10.239 -5.730 -2.734 1.00 92.62 94 LYS A O 1
ATOM 809 N N . GLN A 1 95 ? 8.200 -6.571 -3.105 1.00 91.88 95 GLN A N 1
ATOM 810 C CA . GLN A 1 95 ? 8.188 -6.322 -4.551 1.00 91.88 95 GLN A CA 1
ATOM 811 C C . GLN A 1 95 ? 7.901 -4.867 -4.902 1.00 91.88 95 GLN A C 1
ATOM 813 O O . GLN A 1 95 ? 8.264 -4.395 -5.975 1.00 91.88 95 GLN A O 1
ATOM 818 N N . MET A 1 96 ? 7.246 -4.140 -3.993 1.00 92.94 96 MET A N 1
ATOM 819 C CA . MET A 1 96 ? 7.206 -2.686 -4.103 1.00 92.94 96 MET A CA 1
ATOM 820 C C . MET A 1 96 ? 8.581 -2.082 -3.797 1.00 92.94 96 MET A C 1
ATOM 822 O O . MET A 1 96 ? 8.937 -1.084 -4.410 1.00 92.94 96 MET A O 1
ATOM 826 N N . ASP A 1 97 ? 9.290 -2.638 -2.802 1.00 88.44 97 ASP A N 1
ATOM 827 C CA . ASP A 1 97 ? 10.576 -2.188 -2.228 1.00 88.44 97 ASP A CA 1
ATOM 828 C C . ASP A 1 97 ? 10.714 -0.667 -2.045 1.00 88.44 97 ASP A C 1
ATOM 830 O O . ASP A 1 97 ? 11.794 -0.086 -2.110 1.00 88.44 97 ASP A O 1
ATOM 834 N N . ASN A 1 98 ? 9.588 0.008 -1.813 1.00 95.00 98 ASN A N 1
ATOM 835 C CA . ASN A 1 98 ? 9.511 1.459 -1.804 1.00 95.00 98 ASN A CA 1
ATOM 836 C C . ASN A 1 98 ? 8.869 1.938 -0.500 1.00 95.00 98 ASN A C 1
ATOM 838 O O . ASN A 1 98 ? 7.648 2.092 -0.381 1.00 95.00 98 ASN A O 1
ATOM 842 N N . PHE A 1 99 ? 9.715 2.160 0.510 1.00 96.81 99 PHE A N 1
ATOM 843 C CA . PHE A 1 99 ? 9.279 2.576 1.847 1.00 96.81 99 PHE A CA 1
ATOM 844 C C . PHE A 1 99 ? 8.607 3.952 1.838 1.00 96.81 99 PHE A C 1
ATOM 846 O O . PHE A 1 99 ? 7.718 4.207 2.652 1.00 96.81 99 PHE A O 1
ATOM 853 N N . GLU A 1 100 ? 8.994 4.831 0.912 1.00 97.50 100 GLU A N 1
ATOM 854 C CA . GLU A 1 100 ? 8.382 6.149 0.775 1.00 97.50 100 GLU A CA 1
ATOM 855 C C . GLU A 1 100 ? 6.918 6.033 0.344 1.00 97.50 100 GLU A C 1
ATOM 857 O O . GLU A 1 100 ? 6.040 6.611 0.995 1.00 97.50 100 GLU A O 1
ATOM 862 N N . ILE A 1 101 ? 6.643 5.241 -0.697 1.00 97.94 101 ILE A N 1
ATOM 863 C CA . ILE A 1 101 ? 5.283 5.007 -1.190 1.00 97.94 101 ILE A CA 1
ATOM 864 C C . ILE A 1 101 ? 4.446 4.273 -0.144 1.00 97.94 101 ILE A C 1
ATOM 866 O O . ILE A 1 101 ? 3.354 4.740 0.181 1.00 97.94 101 ILE A O 1
ATOM 870 N N . LEU A 1 102 ? 4.961 3.201 0.464 1.00 98.19 102 LEU A N 1
ATOM 871 C CA . LEU A 1 102 ? 4.265 2.497 1.550 1.00 98.19 102 LEU A CA 1
ATOM 872 C C . LEU A 1 102 ? 3.903 3.451 2.699 1.00 98.19 102 LEU A C 1
ATOM 874 O O . LEU A 1 102 ? 2.757 3.489 3.149 1.00 98.19 102 LEU A O 1
ATOM 878 N N . GLY A 1 103 ? 4.852 4.288 3.127 1.00 98.31 103 GLY A N 1
ATOM 879 C CA . GLY A 1 103 ? 4.626 5.272 4.182 1.00 98.31 103 GLY A CA 1
ATOM 880 C C . GLY A 1 103 ? 3.637 6.367 3.777 1.00 98.31 103 GLY A C 1
ATOM 881 O O . GLY A 1 103 ? 2.857 6.834 4.607 1.00 98.31 103 GLY A O 1
ATOM 882 N N . LYS A 1 104 ? 3.636 6.786 2.506 1.00 98.50 104 LYS A N 1
ATOM 883 C CA . LYS A 1 104 ? 2.656 7.736 1.959 1.00 98.50 104 LYS A CA 1
ATOM 884 C C . LYS A 1 104 ? 1.241 7.163 2.025 1.00 98.50 104 LYS A C 1
ATOM 886 O O . LYS A 1 104 ? 0.340 7.873 2.469 1.00 98.50 104 LYS A O 1
ATOM 891 N N . LEU A 1 105 ? 1.054 5.901 1.639 1.00 98.56 105 LEU A N 1
ATOM 892 C CA . LEU A 1 105 ? -0.247 5.229 1.682 1.00 98.56 105 LEU A CA 1
ATOM 893 C C . LEU A 1 105 ? -0.728 4.976 3.114 1.00 98.56 105 LEU A C 1
ATOM 895 O O . LEU A 1 105 ? -1.893 5.238 3.407 1.00 98.56 105 LEU A O 1
ATOM 899 N N . ASP A 1 106 ? 0.163 4.553 4.019 1.00 98.38 106 ASP A N 1
ATOM 900 C CA . ASP A 1 106 ? -0.150 4.417 5.449 1.00 98.38 106 ASP A CA 1
ATOM 901 C C . ASP A 1 106 ? -0.632 5.748 6.044 1.00 98.38 106 ASP A C 1
ATOM 903 O O . ASP A 1 106 ? -1.708 5.818 6.642 1.00 98.38 106 ASP A O 1
ATOM 907 N N . ARG A 1 107 ? 0.122 6.835 5.829 1.00 98.12 107 ARG A N 1
ATOM 908 C CA . ARG A 1 107 ? -0.258 8.171 6.317 1.00 98.12 107 ARG A CA 1
ATOM 909 C C . ARG A 1 107 ? -1.579 8.645 5.723 1.00 98.12 107 ARG A C 1
ATOM 911 O O . ARG A 1 107 ? -2.380 9.235 6.445 1.00 98.12 107 ARG A O 1
ATOM 918 N N . LEU A 1 108 ? -1.813 8.384 4.437 1.00 98.50 108 LEU A N 1
ATOM 919 C CA . LEU A 1 108 ? -3.064 8.733 3.771 1.00 98.50 108 LEU A CA 1
ATOM 920 C C . LEU A 1 108 ? -4.253 8.009 4.416 1.00 98.50 108 LEU A C 1
ATOM 922 O O . LEU A 1 108 ? -5.183 8.671 4.875 1.00 98.50 108 LEU A O 1
ATOM 926 N N . ALA A 1 109 ? -4.194 6.681 4.527 1.00 97.94 109 ALA A N 1
ATOM 927 C CA . ALA A 1 109 ? -5.255 5.885 5.141 1.00 97.94 109 ALA A CA 1
ATOM 928 C C . ALA A 1 109 ? -5.524 6.309 6.598 1.00 97.94 109 ALA A C 1
ATOM 930 O O . ALA A 1 109 ? -6.674 6.494 6.997 1.00 97.94 109 ALA A O 1
ATOM 931 N N . ARG A 1 110 ? -4.467 6.570 7.377 1.00 97.00 110 ARG A N 1
ATOM 932 C CA . ARG A 1 110 ? -4.591 7.086 8.751 1.00 97.00 110 ARG A CA 1
ATOM 933 C C . ARG A 1 110 ? -5.227 8.458 8.828 1.00 97.00 110 ARG A C 1
ATOM 935 O O . ARG A 1 110 ? -5.993 8.702 9.750 1.00 97.00 110 ARG A O 1
ATOM 942 N N . SER A 1 111 ? -4.906 9.353 7.896 1.00 97.56 111 SER A N 1
ATOM 943 C CA . SER A 1 111 ? -5.479 10.700 7.896 1.00 97.56 111 SER A CA 1
ATOM 944 C C . SER A 1 111 ? -6.999 10.676 7.701 1.00 97.56 111 SER A C 1
ATOM 946 O O . SER A 1 111 ? -7.697 11.475 8.311 1.00 97.56 111 SER A O 1
ATOM 948 N N . ILE A 1 112 ? -7.510 9.706 6.934 1.00 97.12 112 ILE A N 1
ATOM 949 C CA . ILE A 1 112 ? -8.947 9.476 6.722 1.00 97.12 112 ILE A CA 1
ATOM 950 C C . ILE A 1 112 ? -9.598 8.851 7.966 1.00 97.12 112 ILE A C 1
ATOM 952 O O . ILE A 1 112 ? -10.752 9.128 8.281 1.00 97.12 112 ILE A O 1
ATOM 956 N N . ARG A 1 113 ? -8.860 8.006 8.696 1.00 95.25 113 ARG A N 1
ATOM 957 C CA . ARG A 1 113 ? -9.328 7.309 9.906 1.00 95.25 113 ARG A CA 1
ATOM 958 C C . ARG A 1 113 ? -8.821 7.954 11.203 1.00 95.25 113 ARG A C 1
ATOM 960 O O . ARG A 1 113 ? -8.657 7.251 12.196 1.00 95.25 113 ARG A O 1
ATOM 967 N N . SER A 1 114 ? -8.583 9.270 11.213 1.00 92.12 114 SER A N 1
ATOM 968 C CA . SER A 1 114 ? -7.873 9.976 12.298 1.00 92.12 114 SER A CA 1
ATOM 969 C C . SER A 1 114 ? -8.477 9.785 13.691 1.00 92.12 114 SER A C 1
ATOM 971 O O . SER A 1 114 ? -7.758 9.823 14.687 1.00 92.12 114 SER A O 1
ATOM 973 N N . ASP A 1 115 ? -9.787 9.557 13.757 1.00 91.25 115 ASP A N 1
ATOM 974 C CA . ASP A 1 115 ? -10.539 9.469 15.010 1.00 91.25 115 ASP A CA 1
ATOM 975 C C . ASP A 1 115 ? -10.628 8.034 15.557 1.00 91.25 115 ASP A C 1
ATOM 977 O O . ASP A 1 115 ? -11.330 7.774 16.538 1.00 91.25 115 ASP A O 1
ATOM 981 N N . GLN A 1 116 ? -9.952 7.072 14.919 1.00 89.75 116 GLN A N 1
ATOM 982 C CA . GLN A 1 116 ? -10.029 5.657 15.268 1.00 89.75 116 GLN A CA 1
ATOM 983 C C . GLN A 1 116 ? -8.647 4.986 15.289 1.00 89.75 116 GLN A C 1
ATOM 985 O O . GLN A 1 116 ? -7.748 5.375 14.546 1.00 89.75 116 GLN A O 1
ATOM 990 N N . PRO A 1 117 ? -8.454 3.939 16.118 1.00 92.50 117 PRO A N 1
ATOM 991 C CA . PRO A 1 117 ? -7.267 3.098 16.024 1.00 92.50 117 PRO A CA 1
ATOM 992 C C . PRO A 1 117 ? -7.131 2.501 14.620 1.00 92.50 117 PRO A C 1
ATOM 994 O O . PRO A 1 117 ? -8.090 1.932 14.102 1.00 92.50 117 PRO A O 1
ATOM 997 N N . PHE A 1 118 ? -5.932 2.598 14.051 1.00 96.94 118 PHE A N 1
ATOM 998 C CA . PHE A 1 118 ? -5.604 2.103 12.718 1.00 96.94 118 PHE A CA 1
ATOM 999 C C . PHE A 1 118 ? -4.317 1.284 12.765 1.00 96.94 118 PHE A C 1
ATOM 1001 O O . PHE A 1 118 ? -3.340 1.712 13.393 1.00 96.94 118 PHE A O 1
ATOM 1008 N N . LEU A 1 119 ? -4.294 0.153 12.059 1.00 97.38 119 LEU A N 1
ATOM 1009 C CA . LEU A 1 119 ? -3.114 -0.702 11.948 1.00 97.38 119 LEU A CA 1
ATOM 1010 C C . LEU A 1 119 ? -2.781 -1.002 10.476 1.00 97.38 119 LEU A C 1
ATOM 1012 O O . LEU A 1 119 ? -3.647 -1.304 9.661 1.00 97.38 119 LEU A O 1
ATOM 1016 N N . SER A 1 120 ? -1.498 -0.951 10.159 1.00 98.06 120 SER A N 1
ATOM 1017 C CA . SER A 1 120 ? -0.903 -1.259 8.8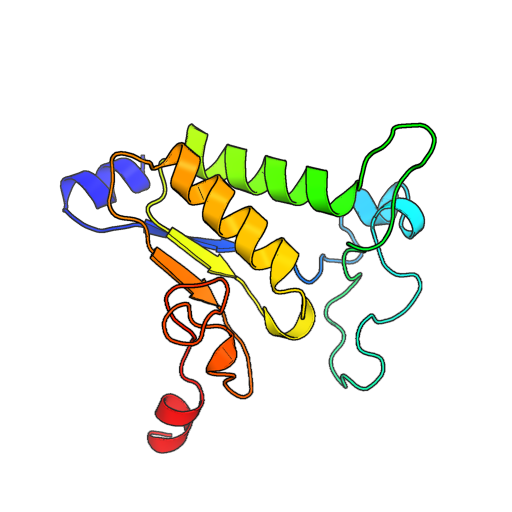62 1.00 98.06 120 SER A CA 1
ATOM 1018 C C . SER A 1 120 ? 0.021 -2.458 8.993 1.00 98.06 120 SER A C 1
ATOM 1020 O O . SER A 1 120 ? 0.782 -2.572 9.957 1.00 98.06 120 SER A O 1
ATOM 1022 N N . GLN A 1 121 ? -0.054 -3.348 8.016 1.00 97.44 121 GLN A N 1
ATOM 1023 C CA . GLN A 1 121 ? 0.707 -4.586 7.971 1.00 97.44 121 GLN A CA 1
ATOM 1024 C C . GLN A 1 121 ? 1.397 -4.701 6.616 1.00 97.44 121 GLN A C 1
ATOM 1026 O O . GLN A 1 121 ? 0.844 -4.255 5.613 1.00 97.44 121 GLN A O 1
ATOM 1031 N N . ALA A 1 122 ? 2.562 -5.332 6.565 1.00 97.44 122 ALA A N 1
ATOM 1032 C CA . ALA A 1 122 ? 3.222 -5.667 5.309 1.00 97.44 122 ALA A CA 1
ATOM 1033 C C . ALA A 1 122 ? 3.603 -7.143 5.267 1.00 97.44 122 ALA A C 1
ATOM 1035 O O . ALA A 1 122 ? 4.090 -7.703 6.250 1.00 97.44 122 ALA A O 1
ATOM 1036 N N . GLU A 1 123 ? 3.431 -7.759 4.106 1.00 95.94 123 GLU A N 1
ATOM 1037 C CA . GLU A 1 123 ? 4.105 -9.007 3.781 1.00 95.94 123 GLU A CA 1
ATOM 1038 C C . GLU A 1 123 ? 5.462 -8.692 3.143 1.00 95.94 123 GLU A C 1
ATOM 1040 O O . GLU A 1 123 ? 5.533 -8.181 2.028 1.00 95.94 123 GLU A O 1
ATOM 1045 N N . TYR A 1 124 ? 6.554 -9.015 3.831 1.00 93.62 124 TYR A N 1
ATOM 1046 C CA . TYR A 1 124 ? 7.907 -8.855 3.301 1.00 93.62 124 TYR A CA 1
ATOM 1047 C C . TYR A 1 124 ? 8.666 -10.164 3.525 1.00 93.62 124 TYR A C 1
ATOM 1049 O O . TYR A 1 124 ? 8.979 -10.490 4.665 1.00 93.62 124 TYR A O 1
ATOM 1057 N N . VAL A 1 125 ? 8.914 -10.946 2.465 1.00 90.25 125 VAL A N 1
ATOM 1058 C CA . VAL A 1 125 ? 9.484 -12.305 2.576 1.00 90.25 125 VAL A CA 1
ATOM 1059 C C . VAL A 1 125 ? 10.817 -12.428 1.808 1.00 90.25 125 VAL A C 1
ATOM 1061 O O . VAL A 1 125 ? 10.855 -12.214 0.592 1.00 90.25 125 VAL A O 1
ATOM 1064 N N . PRO A 1 126 ? 11.935 -12.813 2.460 1.00 88.50 126 PRO A N 1
ATOM 1065 C CA . PRO A 1 126 ? 12.067 -13.086 3.894 1.00 88.50 126 PRO A CA 1
ATOM 1066 C C . PRO A 1 126 ? 11.849 -11.823 4.732 1.00 88.50 126 PRO A C 1
ATOM 1068 O O . PRO A 1 126 ? 12.051 -10.719 4.234 1.00 88.50 126 PRO A O 1
ATOM 1071 N N . GLU A 1 127 ? 11.444 -12.008 5.990 1.00 87.69 127 GLU A N 1
ATOM 1072 C CA . GLU A 1 127 ? 11.141 -10.914 6.920 1.00 87.69 127 GLU A CA 1
ATOM 1073 C C . GLU A 1 127 ? 12.242 -9.851 6.945 1.00 87.69 127 GLU A C 1
ATOM 1075 O O . GLU A 1 127 ? 13.401 -10.144 7.247 1.00 87.69 127 GLU A O 1
ATOM 1080 N N . ASN A 1 128 ? 11.852 -8.602 6.698 1.00 90.81 128 ASN A N 1
ATOM 1081 C CA . ASN A 1 128 ? 12.687 -7.438 6.949 1.00 90.81 128 ASN A CA 1
ATOM 1082 C C . ASN A 1 128 ? 12.097 -6.646 8.119 1.00 90.81 128 ASN A C 1
ATOM 1084 O O . ASN A 1 128 ? 10.992 -6.120 8.017 1.00 90.81 128 ASN A O 1
ATOM 1088 N N . LYS A 1 129 ? 12.829 -6.559 9.234 1.00 90.81 129 LYS A N 1
ATOM 1089 C CA . LYS A 1 129 ? 12.384 -5.823 10.429 1.00 90.81 129 LYS A CA 1
ATOM 1090 C C . LYS A 1 129 ? 12.366 -4.313 10.205 1.00 90.81 129 LYS A C 1
ATOM 1092 O O . LYS A 1 129 ? 11.574 -3.624 10.844 1.00 90.81 129 LYS A O 1
ATOM 1097 N N . ASP A 1 130 ? 13.174 -3.811 9.276 1.00 95.44 130 ASP A N 1
ATOM 1098 C CA . ASP A 1 130 ? 13.295 -2.379 9.002 1.00 95.44 130 ASP A CA 1
ATOM 1099 C C . ASP A 1 130 ? 12.016 -1.798 8.386 1.00 95.44 130 ASP A C 1
ATOM 1101 O O . ASP A 1 130 ? 11.826 -0.587 8.412 1.00 95.44 130 ASP A O 1
ATOM 1105 N N . ILE A 1 131 ? 11.097 -2.639 7.884 1.00 95.94 131 ILE A N 1
ATOM 1106 C CA . ILE A 1 131 ? 9.788 -2.176 7.401 1.00 95.94 131 ILE A CA 1
ATOM 1107 C C . ILE A 1 131 ? 8.866 -1.710 8.540 1.00 95.94 131 ILE A C 1
ATOM 1109 O O . ILE A 1 131 ? 7.937 -0.933 8.310 1.00 95.94 131 ILE A O 1
ATOM 1113 N N . CYS A 1 132 ? 9.119 -2.147 9.776 1.00 97.19 132 CYS A N 1
ATOM 1114 C CA . CYS A 1 132 ? 8.308 -1.787 10.932 1.00 97.19 132 CYS A CA 1
ATOM 1115 C C . CYS A 1 132 ? 8.680 -0.397 11.471 1.00 97.19 132 CYS A C 1
ATOM 1117 O O . CYS A 1 132 ? 9.856 -0.051 11.597 1.00 97.19 132 CYS A O 1
ATOM 1119 N N . LYS A 1 133 ? 7.679 0.376 11.901 1.00 97.19 133 LYS A N 1
ATOM 1120 C CA . LYS A 1 133 ? 7.829 1.719 12.488 1.00 97.19 133 LYS A CA 1
ATOM 1121 C C . LYS A 1 133 ? 8.721 1.759 13.715 1.00 97.19 133 LYS A C 1
ATOM 1123 O O . LYS A 1 133 ? 9.405 2.756 13.921 1.00 97.19 133 LYS A O 1
ATOM 1128 N N . GLU A 1 134 ? 8.745 0.691 14.510 1.00 96.44 134 GLU A N 1
ATOM 1129 C CA . GLU A 1 134 ? 9.666 0.575 15.650 1.00 96.44 134 GLU A CA 1
ATOM 1130 C C . GLU A 1 134 ? 11.146 0.683 15.235 1.00 96.44 134 GLU A C 1
ATOM 1132 O O . GLU A 1 134 ? 11.968 1.127 16.032 1.00 96.44 134 GLU A O 1
ATOM 1137 N N . ASN A 1 135 ? 11.461 0.365 13.974 1.00 96.62 135 ASN A N 1
ATOM 1138 C CA . ASN A 1 135 ? 12.794 0.450 13.375 1.00 96.62 135 ASN A CA 1
ATOM 1139 C C . ASN A 1 135 ? 12.923 1.623 12.379 1.00 96.62 135 ASN A C 1
ATOM 1141 O O . ASN A 1 135 ? 13.897 1.705 11.638 1.00 96.62 135 ASN A O 1
ATOM 1145 N N . GLY A 1 136 ? 11.952 2.546 12.352 1.00 96.69 136 GLY A N 1
ATOM 1146 C CA . GLY A 1 136 ? 11.921 3.684 11.423 1.00 96.69 136 GLY A CA 1
ATOM 1147 C C . GLY A 1 136 ? 11.245 3.407 10.074 1.00 96.69 136 GLY A C 1
ATOM 1148 O O . GLY A 1 136 ? 11.256 4.277 9.204 1.00 96.69 136 GLY A O 1
ATOM 1149 N N . GLY A 1 137 ? 10.644 2.227 9.902 1.00 97.31 137 GLY A N 1
ATOM 1150 C CA . GLY A 1 137 ? 9.933 1.827 8.691 1.00 97.31 137 GLY A CA 1
ATOM 1151 C C . GLY A 1 137 ? 8.513 2.391 8.544 1.00 97.31 137 GLY A C 1
ATOM 1152 O O . GLY A 1 137 ? 8.006 3.086 9.430 1.00 97.31 137 GLY A O 1
ATOM 1153 N N . PRO A 1 138 ? 7.844 2.111 7.411 1.00 97.38 138 PRO A N 1
ATOM 1154 C CA . PRO A 1 138 ? 6.549 2.704 7.081 1.00 97.38 138 PRO A CA 1
ATOM 1155 C C . PRO A 1 138 ? 5.319 2.071 7.753 1.00 97.38 138 PRO A C 1
ATOM 1157 O O . PRO A 1 138 ? 4.311 2.767 7.879 1.00 97.38 138 PRO A O 1
ATOM 1160 N N . VAL A 1 139 ? 5.348 0.797 8.167 1.00 97.44 139 VAL A N 1
ATOM 1161 C CA . VAL A 1 139 ? 4.147 0.069 8.650 1.00 97.44 139 VAL A CA 1
ATOM 1162 C C . VAL A 1 139 ? 4.262 -0.345 10.113 1.00 97.44 139 VAL A C 1
ATOM 1164 O O . VAL A 1 139 ? 5.352 -0.360 10.669 1.00 97.44 139 VAL A O 1
ATOM 1167 N N . ASP A 1 140 ? 3.160 -0.691 10.776 1.00 97.75 140 ASP A N 1
ATOM 1168 C CA . ASP A 1 140 ? 3.219 -1.033 12.205 1.00 97.75 140 ASP A CA 1
ATOM 1169 C C . ASP A 1 140 ? 3.773 -2.439 12.449 1.00 97.75 140 ASP A C 1
ATOM 1171 O O . ASP A 1 140 ? 4.496 -2.641 13.421 1.00 97.75 140 ASP A O 1
ATOM 1175 N N . VAL A 1 141 ? 3.428 -3.405 11.590 1.00 95.94 141 VAL A N 1
ATOM 1176 C CA . VAL A 1 141 ? 3.833 -4.810 11.745 1.00 95.94 141 VAL A CA 1
ATOM 1177 C C . VAL A 1 141 ? 4.174 -5.468 10.407 1.00 95.94 141 VAL A C 1
ATOM 1179 O O . VAL A 1 141 ? 3.634 -5.115 9.359 1.00 95.94 141 VAL A O 1
ATOM 1182 N N . CYS A 1 142 ? 5.041 -6.476 10.455 1.00 94.88 142 CYS A N 1
ATOM 1183 C CA . CYS A 1 142 ? 5.406 -7.319 9.320 1.00 94.88 142 CYS A CA 1
ATOM 1184 C C . CYS A 1 142 ? 4.932 -8.757 9.569 1.00 94.88 142 CYS A C 1
ATOM 1186 O O . CYS A 1 142 ? 4.968 -9.239 10.704 1.00 94.88 142 CYS A O 1
ATOM 1188 N N . TRP A 1 143 ? 4.463 -9.442 8.528 1.00 93.94 143 TRP A N 1
ATOM 1189 C CA . TRP A 1 143 ? 4.086 -10.851 8.621 1.00 93.94 143 TRP A CA 1
ATOM 1190 C C . TRP A 1 143 ? 5.292 -11.727 8.943 1.00 93.94 143 TRP A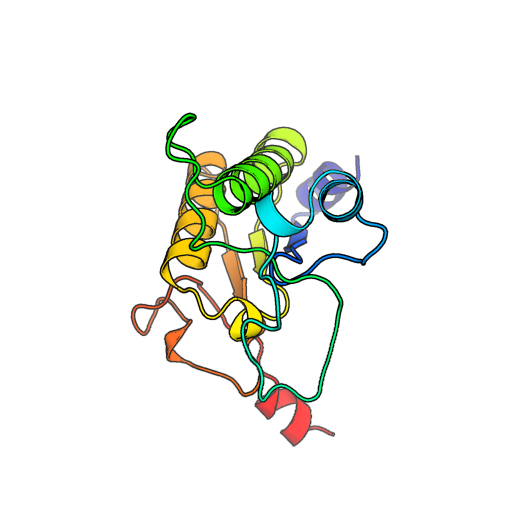 C 1
ATOM 1192 O O . TRP A 1 143 ? 6.317 -11.648 8.270 1.00 93.94 143 TRP A O 1
ATOM 1202 N N . SER A 1 144 ? 5.148 -12.604 9.943 1.00 90.06 144 SER A N 1
ATOM 1203 C CA . SER A 1 144 ? 6.235 -13.486 10.357 1.00 90.06 144 SER A CA 1
ATOM 1204 C C . SER A 1 144 ? 6.189 -14.850 9.657 1.00 90.06 144 SER A C 1
ATOM 1206 O O . SER A 1 144 ? 5.575 -15.800 10.151 1.00 90.06 144 SER A O 1
ATOM 1208 N N . SER A 1 145 ? 6.856 -14.968 8.506 1.00 84.75 145 SER A N 1
ATOM 1209 C CA . SER A 1 145 ? 7.034 -16.250 7.809 1.00 84.75 145 SER A CA 1
ATOM 1210 C C . SER A 1 145 ? 7.966 -17.213 8.557 1.00 84.75 145 SER A C 1
ATOM 1212 O O . SER A 1 145 ? 7.795 -18.425 8.490 1.00 84.75 145 SER A O 1
ATOM 1214 N N . SER A 1 146 ? 8.963 -16.696 9.279 1.00 85.75 146 SER A N 1
ATOM 1215 C CA . SER A 1 146 ? 9.931 -17.505 10.029 1.00 85.75 146 SER A CA 1
ATOM 1216 C C . SER A 1 146 ? 9.271 -18.254 11.182 1.00 85.75 146 SER A C 1
ATOM 1218 O O . SER A 1 146 ? 9.534 -19.440 11.368 1.00 85.75 146 SER A O 1
ATOM 1220 N N . PHE A 1 147 ? 8.352 -17.607 11.906 1.00 86.31 147 PHE A N 1
ATOM 1221 C CA . PHE A 1 147 ? 7.568 -18.268 12.943 1.00 86.31 147 PHE A CA 1
ATOM 1222 C C . PHE A 1 147 ? 6.703 -19.392 12.364 1.00 86.31 147 PHE A C 1
ATOM 1224 O O . PHE A 1 147 ? 6.658 -20.476 12.938 1.00 86.31 147 PHE A O 1
ATOM 1231 N N . HIS A 1 148 ? 6.073 -19.163 11.206 1.00 83.44 148 HIS A N 1
ATOM 1232 C CA . HIS A 1 148 ? 5.317 -20.199 10.501 1.00 83.44 148 HIS A CA 1
ATOM 1233 C C . HIS A 1 148 ? 6.201 -21.406 10.145 1.00 83.44 148 HIS A C 1
ATOM 1235 O O . HIS A 1 148 ? 5.856 -22.526 10.510 1.00 83.44 148 HIS A O 1
ATOM 1241 N N . HIS A 1 149 ? 7.370 -21.177 9.535 1.00 83.50 149 HIS A N 1
ATOM 1242 C CA . HIS A 1 149 ? 8.302 -22.248 9.156 1.00 83.50 149 HIS A CA 1
ATOM 1243 C C . HIS A 1 149 ? 8.912 -22.997 10.350 1.00 83.50 149 HIS A C 1
ATOM 1245 O O . HIS A 1 149 ? 9.315 -24.144 10.206 1.00 83.50 149 HIS A O 1
ATOM 1251 N N . CYS A 1 150 ? 8.987 -22.389 11.538 1.00 86.44 150 CYS A N 1
ATOM 1252 C CA . CYS A 1 150 ? 9.406 -23.096 12.752 1.00 86.44 150 CYS A CA 1
ATOM 1253 C C . CYS A 1 150 ? 8.360 -24.110 13.252 1.00 86.44 150 CYS A C 1
ATOM 1255 O O . CYS A 1 150 ? 8.691 -24.955 14.085 1.00 86.44 150 CYS A O 1
ATOM 1257 N N . LEU A 1 151 ? 7.106 -24.005 12.803 1.00 81.56 151 LEU A N 1
ATOM 1258 C CA . LEU A 1 151 ? 5.984 -24.828 13.265 1.00 81.56 151 LEU A CA 1
ATOM 1259 C C . LEU A 1 151 ? 5.532 -25.893 12.254 1.00 81.56 151 LEU A C 1
ATOM 1261 O O . LEU A 1 151 ? 4.700 -26.728 12.613 1.00 81.56 151 LEU A O 1
ATOM 1265 N N . THR A 1 152 ? 6.047 -25.866 11.024 1.00 68.50 152 THR A N 1
ATOM 1266 C CA . THR A 1 152 ? 5.687 -26.773 9.918 1.00 68.50 152 THR A CA 1
ATOM 1267 C C . THR A 1 152 ? 6.888 -27.569 9.445 1.00 68.50 152 THR A C 1
ATOM 1269 O O . THR A 1 152 ? 6.749 -28.800 9.285 1.00 68.50 152 THR A O 1
#

Sequence (152 aa):
LLVDECHSRKIRVFIDCVFNHTDEECPLAQIDRNYWYYKGKHHPDDPYNWGPELNYDFQDQQLKVEPAVKFISDVVKYWFEEFHLDGIRFDAAKQMDNFEILGKLDRLARSIRSDQPFLSQAEYVPENKDICKENGGPVDVCWSSSFHHCLT

InterPro domains:
  IPR006047 Glycosyl hydrolase family 13, catalytic domain [PF00128] (2-126)
  IPR017853 Glycoside hydrolase superfamily [SSF51445] (2-151)

Organism: NCBI:txid433720

Radius of gyration: 16.49 Å; chains: 1; bounding box: 40×44×40 Å